Protein AF-A0A531LFZ1-F1 (afdb_monomer_lite)

Secondary structure (DSSP, 8-state):
-HHHHHHHHHHHSGGGTTS-HHHHHHHHHTS------TT--S--TT---------SSS---

Structure (mmCIF, N/CA/C/O backbone):
data_AF-A0A531LFZ1-F1
#
_entry.id   AF-A0A531LFZ1-F1
#
loop_
_atom_site.group_PDB
_atom_site.id
_atom_site.type_symbol
_atom_site.label_atom_id
_atom_site.label_alt_id
_atom_site.label_comp_id
_atom_site.label_asym_id
_atom_site.label_entity_id
_atom_site.label_seq_id
_atom_site.pdbx_PDB_ins_code
_atom_site.Cartn_x
_atom_site.Cartn_y
_atom_site.Cartn_z
_atom_site.occupancy
_atom_site.B_iso_or_equiv
_atom_site.auth_seq_id
_atom_site.auth_comp_id
_atom_site.auth_asym_id
_atom_site.auth_atom_id
_atom_site.pdbx_PDB_model_num
ATOM 1 N N . MET A 1 1 ? 16.537 6.412 3.659 1.00 51.78 1 MET A N 1
ATOM 2 C CA . MET A 1 1 ? 16.548 4.929 3.677 1.00 51.78 1 MET A CA 1
ATOM 3 C C . MET A 1 1 ? 15.234 4.334 3.157 1.00 51.78 1 MET A C 1
ATOM 5 O O . MET A 1 1 ? 15.322 3.393 2.388 1.00 51.78 1 MET A O 1
ATOM 9 N N . LEU A 1 2 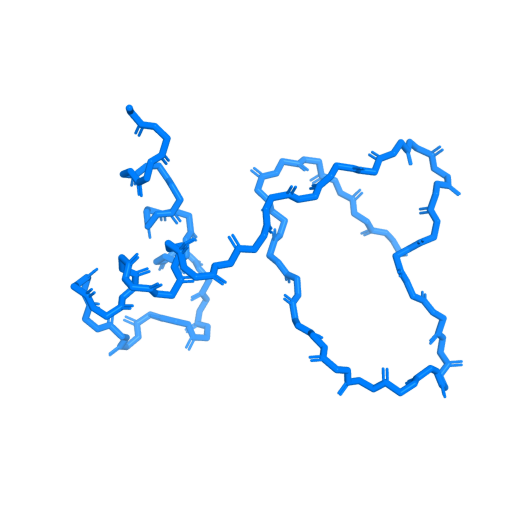? 14.078 4.959 3.427 1.00 63.41 2 LEU A N 1
ATOM 10 C CA . LEU A 1 2 ? 12.716 4.537 3.030 1.00 63.41 2 LEU A CA 1
ATOM 11 C C . LEU A 1 2 ? 12.520 4.014 1.585 1.00 63.41 2 LEU A C 1
ATOM 13 O O . LEU A 1 2 ? 11.953 2.943 1.407 1.00 63.41 2 LEU A O 1
ATOM 17 N N . LEU A 1 3 ? 13.034 4.709 0.561 1.00 69.56 3 LEU A N 1
ATOM 18 C CA . LEU A 1 3 ? 12.758 4.359 -0.846 1.00 69.56 3 LEU A CA 1
ATOM 19 C C . LEU A 1 3 ? 13.366 3.015 -1.293 1.00 69.56 3 LEU A C 1
ATOM 21 O O . LEU A 1 3 ? 12.839 2.344 -2.175 1.00 69.56 3 LEU A O 1
ATOM 25 N N . LYS A 1 4 ? 14.503 2.604 -0.712 1.00 71.25 4 LYS A N 1
ATOM 26 C CA . LYS A 1 4 ? 15.125 1.314 -1.069 1.00 71.25 4 LYS A CA 1
ATOM 27 C C . LYS A 1 4 ? 14.286 0.140 -0.564 1.00 71.25 4 LYS A C 1
ATOM 29 O O . LYS A 1 4 ? 14.161 -0.854 -1.276 1.00 71.25 4 LYS A O 1
ATOM 34 N N . ASP A 1 5 ? 13.700 0.290 0.619 1.00 79.12 5 ASP A N 1
ATOM 35 C CA . ASP A 1 5 ? 12.878 -0.741 1.248 1.00 79.12 5 ASP A CA 1
ATOM 36 C C . ASP A 1 5 ? 11.543 -0.899 0.506 1.00 79.12 5 ASP A C 1
ATOM 38 O O . ASP A 1 5 ? 11.105 -2.017 0.254 1.00 79.12 5 ASP A O 1
ATOM 42 N N . GLU A 1 6 ? 10.937 0.202 0.056 1.00 79.19 6 GLU A N 1
ATOM 43 C CA . GLU A 1 6 ? 9.711 0.184 -0.759 1.00 79.19 6 GLU A CA 1
ATOM 44 C C . GLU A 1 6 ? 9.904 -0.555 -2.085 1.00 79.19 6 GLU A C 1
ATOM 46 O O . GLU A 1 6 ? 9.090 -1.399 -2.451 1.00 79.19 6 GLU A O 1
ATOM 51 N N . VAL A 1 7 ? 11.014 -0.301 -2.782 1.00 83.00 7 VAL A N 1
ATOM 52 C CA . VAL A 1 7 ? 11.331 -0.989 -4.043 1.00 83.00 7 VAL A CA 1
ATOM 53 C C . VAL A 1 7 ? 11.506 -2.485 -3.819 1.00 83.00 7 VAL A C 1
ATOM 55 O O . VAL A 1 7 ? 10.983 -3.281 -4.595 1.00 83.00 7 VAL A O 1
ATOM 58 N N . ALA A 1 8 ? 12.204 -2.874 -2.749 1.00 83.12 8 ALA A N 1
ATOM 59 C CA . ALA A 1 8 ? 12.369 -4.279 -2.396 1.00 83.12 8 ALA A CA 1
ATOM 60 C C . ALA A 1 8 ? 11.020 -4.949 -2.081 1.00 83.12 8 ALA A C 1
ATOM 62 O O . ALA A 1 8 ? 1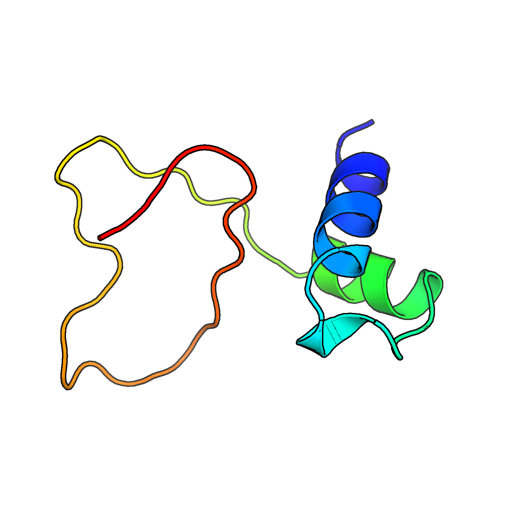0.808 -6.102 -2.447 1.00 83.12 8 ALA A O 1
ATOM 63 N N . MET A 1 9 ? 10.086 -4.232 -1.451 1.00 83.44 9 MET A N 1
ATOM 64 C CA . MET A 1 9 ? 8.737 -4.741 -1.185 1.00 83.44 9 MET A CA 1
ATOM 65 C C . MET A 1 9 ? 7.912 -4.875 -2.466 1.00 83.44 9 MET A C 1
ATOM 67 O O . MET A 1 9 ? 7.297 -5.919 -2.678 1.00 83.44 9 MET A O 1
ATOM 71 N N . LEU A 1 10 ? 7.953 -3.882 -3.360 1.00 85.62 10 LEU A N 1
ATOM 72 C CA . LEU A 1 10 ? 7.273 -3.953 -4.656 1.00 85.62 10 LEU A CA 1
ATOM 73 C C . LEU A 1 10 ? 7.785 -5.125 -5.502 1.00 85.62 10 LEU A C 1
ATOM 75 O O . LEU A 1 10 ? 6.981 -5.825 -6.105 1.00 85.62 10 LEU A O 1
ATOM 79 N N . GLN A 1 11 ? 9.091 -5.411 -5.485 1.00 85.00 11 GLN A N 1
ATOM 80 C CA . GLN A 1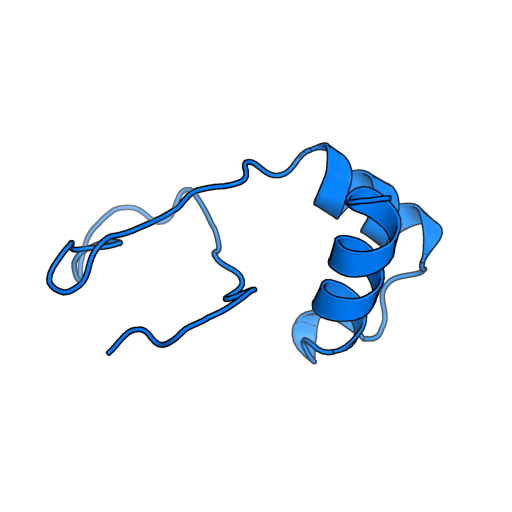 11 ? 9.672 -6.567 -6.184 1.00 85.00 11 GLN A CA 1
ATOM 81 C C . GLN A 1 11 ? 9.139 -7.921 -5.696 1.00 85.00 11 GLN A C 1
ATOM 83 O O . GLN A 1 11 ? 9.178 -8.897 -6.443 1.00 85.00 11 GLN A O 1
ATOM 88 N N . ARG A 1 12 ? 8.648 -8.002 -4.453 1.00 85.19 12 ARG A N 1
ATOM 89 C CA . ARG A 1 12 ? 8.064 -9.233 -3.895 1.00 85.19 12 ARG A CA 1
ATOM 90 C C . ARG A 1 12 ? 6.619 -9.451 -4.333 1.00 85.19 12 ARG A C 1
ATOM 92 O O . ARG A 1 12 ? 6.117 -10.562 -4.179 1.00 85.19 12 ARG A O 1
ATOM 99 N N . VAL A 1 13 ? 5.951 -8.429 -4.868 1.00 85.44 13 VAL A N 1
ATOM 100 C CA . VAL A 1 13 ? 4.594 -8.548 -5.406 1.00 85.44 13 VAL A CA 1
ATOM 101 C C . VAL A 1 13 ? 4.686 -9.183 -6.799 1.00 85.44 13 VAL A C 1
ATOM 103 O O . VAL A 1 13 ? 5.288 -8.583 -7.692 1.00 85.44 13 VAL A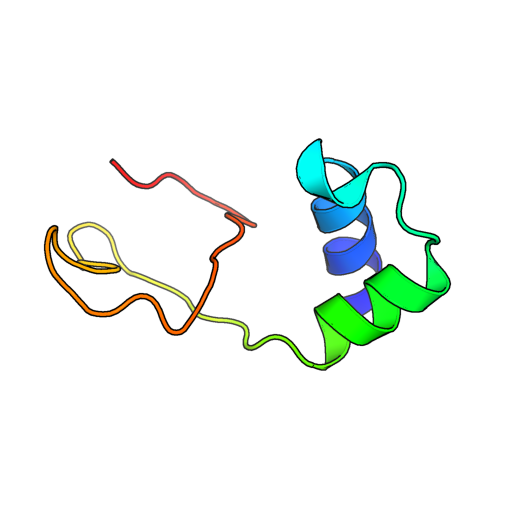 O 1
ATOM 106 N N . PRO A 1 14 ? 4.078 -10.362 -7.044 1.00 86.19 14 PRO A N 1
ATOM 107 C CA . PRO A 1 14 ? 4.209 -11.062 -8.325 1.00 86.19 14 PRO A CA 1
ATOM 108 C C . PRO A 1 14 ? 3.820 -10.214 -9.541 1.00 86.19 14 PRO A C 1
ATOM 110 O O . PRO A 1 14 ? 4.472 -10.307 -10.580 1.00 86.19 14 PRO A O 1
ATOM 113 N N . LEU A 1 15 ? 2.825 -9.330 -9.388 1.00 85.19 15 LEU A N 1
ATOM 114 C CA . LEU A 1 15 ? 2.382 -8.385 -10.420 1.00 85.19 15 LEU A CA 1
ATOM 115 C C . LEU A 1 15 ? 3.515 -7.486 -10.944 1.00 85.19 15 LEU A C 1
ATOM 117 O O . LEU A 1 15 ? 3.519 -7.104 -12.110 1.00 85.19 15 LEU A O 1
ATOM 121 N N . PHE A 1 16 ? 4.490 -7.168 -10.092 1.00 86.56 16 PHE A N 1
ATOM 122 C CA . PHE A 1 16 ? 5.588 -6.251 -10.391 1.00 86.56 16 PHE A CA 1
ATOM 123 C C . PHE A 1 16 ? 6.923 -6.961 -10.649 1.00 86.56 16 PHE A C 1
ATOM 125 O O . PHE A 1 16 ? 7.924 -6.301 -10.920 1.00 86.56 16 PHE A O 1
ATOM 132 N N . SER A 1 17 ? 6.945 -8.297 -10.616 1.00 82.44 17 SER A N 1
ATOM 133 C CA . SER A 1 17 ? 8.167 -9.104 -10.757 1.00 82.44 17 SER A CA 1
ATOM 134 C C . SER A 1 17 ? 8.910 -8.895 -12.085 1.00 82.44 17 SER A C 1
ATOM 136 O O . SER A 1 17 ? 10.132 -9.016 -12.129 1.00 82.44 17 SER A O 1
ATOM 138 N N . ALA A 1 18 ? 8.194 -8.539 -13.156 1.00 86.44 18 ALA A N 1
ATOM 139 C CA . ALA A 1 18 ? 8.761 -8.275 -14.481 1.00 86.44 18 ALA A CA 1
ATOM 140 C C . ALA A 1 18 ? 9.192 -6.809 -14.699 1.00 86.44 18 ALA A C 1
ATOM 142 O O . ALA A 1 18 ? 9.694 -6.466 -15.770 1.00 86.44 18 ALA A O 1
ATOM 143 N N . ILE A 1 19 ? 8.976 -5.922 -13.721 1.00 88.19 19 ILE A N 1
ATOM 144 C CA . ILE A 1 19 ? 9.280 -4.494 -13.852 1.00 88.19 19 ILE A CA 1
ATOM 145 C C . ILE A 1 19 ? 10.717 -4.223 -13.395 1.00 88.19 19 ILE A C 1
ATOM 147 O O . ILE A 1 19 ? 11.148 -4.630 -12.317 1.00 88.19 19 ILE A O 1
ATOM 151 N N . GLU A 1 20 ? 11.463 -3.473 -14.205 1.00 90.31 20 GLU A N 1
ATOM 152 C CA . GLU A 1 20 ? 12.839 -3.097 -13.883 1.00 90.31 20 GLU A CA 1
ATOM 153 C C . GLU A 1 20 ? 12.943 -2.266 -12.586 1.00 90.31 20 GLU A C 1
ATOM 155 O O . GLU A 1 20 ? 12.113 -1.378 -12.349 1.00 90.31 20 GLU A O 1
ATOM 160 N N . PRO A 1 21 ? 14.015 -2.434 -11.785 1.00 86.88 21 PRO A N 1
ATOM 161 C CA . PRO A 1 21 ? 14.163 -1.748 -10.498 1.00 86.88 21 PRO A CA 1
ATOM 162 C C . PRO A 1 21 ? 14.065 -0.216 -10.571 1.00 86.88 21 PRO A C 1
ATOM 164 O O . PRO A 1 21 ? 13.574 0.424 -9.644 1.00 86.88 21 PRO A O 1
ATOM 167 N N . THR A 1 22 ? 14.530 0.397 -11.663 1.00 89.00 22 THR A N 1
ATOM 168 C CA . THR A 1 22 ? 14.461 1.855 -11.855 1.00 89.00 22 THR A CA 1
ATOM 169 C C . THR A 1 22 ? 13.024 2.337 -12.053 1.00 89.00 22 THR A C 1
ATOM 171 O O . THR A 1 22 ? 12.651 3.378 -11.520 1.00 89.00 22 THR A O 1
ATOM 174 N N . LYS A 1 23 ? 12.194 1.559 -12.756 1.00 89.88 23 LYS A N 1
ATOM 175 C CA . LYS A 1 23 ? 10.766 1.859 -12.927 1.00 89.88 23 LYS A CA 1
ATOM 176 C C . LYS A 1 23 ? 10.003 1.646 -11.621 1.00 89.88 23 LYS A C 1
ATOM 178 O O . LYS A 1 23 ? 9.156 2.462 -11.281 1.00 89.88 23 LYS A O 1
ATOM 183 N N . LEU A 1 24 ? 10.373 0.629 -10.840 1.00 88.94 24 LEU A N 1
ATOM 184 C CA . LEU A 1 24 ? 9.822 0.421 -9.497 1.00 88.94 24 LEU A CA 1
ATOM 185 C C . LEU A 1 24 ? 10.162 1.556 -8.531 1.00 88.94 24 LEU A C 1
ATOM 187 O O . LEU A 1 24 ? 9.318 1.931 -7.728 1.00 88.94 24 LEU A O 1
ATOM 191 N N . LYS A 1 25 ? 11.362 2.143 -8.627 1.00 88.50 25 LYS A N 1
ATOM 192 C CA . LYS A 1 25 ? 11.716 3.347 -7.854 1.00 88.50 25 LYS A CA 1
ATOM 193 C C . LYS A 1 25 ? 10.803 4.520 -8.169 1.00 88.50 25 LYS A C 1
ATOM 195 O O . LYS A 1 25 ? 10.409 5.213 -7.242 1.00 88.50 25 LYS A O 1
ATOM 200 N N . LEU A 1 26 ? 10.483 4.741 -9.445 1.00 89.88 26 LEU A N 1
ATOM 201 C CA . LEU A 1 26 ? 9.544 5.792 -9.838 1.00 89.88 26 LEU A CA 1
ATOM 202 C C . LEU A 1 26 ? 8.153 5.511 -9.276 1.00 89.88 26 LEU A C 1
ATOM 204 O O . LEU A 1 26 ? 7.575 6.392 -8.660 1.00 89.88 26 LEU A O 1
ATOM 208 N N . LEU A 1 27 ? 7.675 4.273 -9.408 1.00 88.38 27 LEU A N 1
ATOM 209 C CA . LEU A 1 27 ? 6.376 3.845 -8.892 1.00 88.38 27 LEU A CA 1
ATOM 210 C C . LEU A 1 27 ? 6.276 4.038 -7.371 1.00 88.38 27 LEU A C 1
ATOM 212 O O . LEU A 1 27 ? 5.317 4.637 -6.898 1.00 88.38 27 LEU A O 1
ATOM 216 N N . ALA A 1 28 ? 7.291 3.604 -6.616 1.00 86.69 28 ALA A N 1
ATOM 217 C CA . ALA A 1 28 ? 7.377 3.825 -5.172 1.00 86.69 28 ALA A CA 1
ATOM 218 C C . ALA A 1 28 ? 7.409 5.319 -4.823 1.00 86.69 28 ALA A C 1
ATOM 220 O O . ALA A 1 28 ? 6.708 5.755 -3.920 1.00 86.69 28 ALA A O 1
ATOM 221 N N . PHE A 1 29 ? 8.189 6.107 -5.567 1.00 87.31 29 PHE A N 1
ATOM 222 C CA . PHE A 1 29 ? 8.344 7.539 -5.327 1.00 87.31 29 PHE A CA 1
ATOM 223 C C . PHE A 1 29 ? 7.062 8.338 -5.590 1.00 87.31 29 PHE A C 1
ATOM 225 O O . PHE A 1 29 ? 6.802 9.310 -4.890 1.00 87.31 29 PHE A O 1
ATOM 232 N N . THR A 1 30 ? 6.272 7.951 -6.593 1.00 89.12 30 THR A N 1
ATOM 233 C CA . THR A 1 30 ? 4.993 8.600 -6.915 1.00 89.12 30 THR A CA 1
ATOM 234 C C . THR A 1 30 ? 3.816 8.038 -6.119 1.00 89.12 30 THR A C 1
ATOM 236 O O . THR A 1 30 ? 2.695 8.486 -6.328 1.00 89.12 30 THR A O 1
ATOM 239 N N . SER A 1 31 ? 4.041 7.032 -5.269 1.00 88.75 31 SER A N 1
ATOM 240 C CA . SER A 1 31 ? 2.998 6.423 -4.443 1.00 88.75 31 SER A CA 1
ATOM 241 C C . SER A 1 31 ? 2.913 7.103 -3.084 1.00 88.75 31 SER A C 1
ATOM 243 O O . SER A 1 31 ? 3.932 7.404 -2.460 1.00 88.75 31 SER A O 1
ATOM 245 N N . ASP A 1 32 ? 1.695 7.261 -2.580 1.00 89.25 32 ASP A N 1
ATOM 246 C CA . ASP A 1 32 ? 1.475 7.778 -1.237 1.00 89.25 32 ASP A CA 1
ATOM 247 C C . ASP A 1 32 ? 1.655 6.688 -0.178 1.00 89.25 32 ASP A C 1
ATOM 249 O O . ASP A 1 32 ? 1.175 5.556 -0.306 1.00 89.25 32 ASP A O 1
ATOM 253 N N . ARG A 1 33 ? 2.318 7.045 0.927 1.00 87.69 33 ARG A N 1
ATOM 254 C CA . ARG A 1 33 ? 2.349 6.201 2.124 1.00 87.69 33 ARG A CA 1
ATOM 255 C C . ARG A 1 33 ? 1.138 6.504 2.988 1.00 87.69 33 ARG A C 1
ATOM 257 O O . ARG A 1 33 ? 1.048 7.570 3.593 1.00 87.69 33 ARG A O 1
ATOM 264 N N . VAL A 1 34 ? 0.264 5.516 3.114 1.00 91.75 34 VAL A N 1
ATOM 265 C CA . VAL A 1 34 ? -0.925 5.579 3.965 1.00 91.75 34 VAL A CA 1
ATOM 266 C C . VAL A 1 34 ? -0.841 4.550 5.088 1.00 91.75 34 VAL A C 1
ATOM 268 O O . VAL A 1 34 ? -0.303 3.456 4.911 1.00 91.75 34 VAL A O 1
ATOM 271 N N . SER A 1 35 ? -1.368 4.913 6.254 1.00 93.81 35 SER A N 1
ATOM 272 C CA . SER A 1 35 ? -1.433 4.051 7.435 1.00 93.81 35 SER A CA 1
ATOM 273 C C . SER A 1 35 ? -2.874 3.963 7.906 1.00 93.81 35 SER A C 1
ATOM 275 O O . SER A 1 35 ? -3.533 4.989 8.059 1.00 93.81 35 SER A O 1
ATOM 277 N N . TYR A 1 36 ? -3.326 2.745 8.188 1.00 95.06 36 TYR A N 1
ATOM 278 C CA . TYR A 1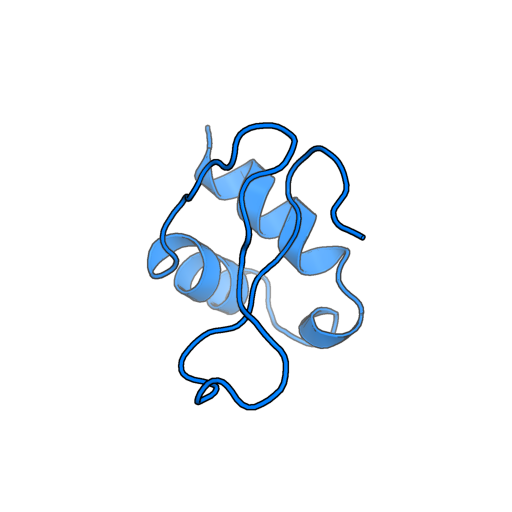 36 ? -4.662 2.473 8.701 1.00 95.06 36 TYR A CA 1
ATOM 279 C C . TYR A 1 36 ? -4.566 1.836 10.085 1.00 95.06 36 TYR A C 1
ATOM 281 O O . TYR A 1 36 ? -3.697 1.004 10.351 1.00 95.06 36 TYR A O 1
ATOM 289 N N . SER A 1 37 ? -5.460 2.246 10.977 1.00 96.06 37 SER A N 1
ATOM 290 C CA . SER A 1 37 ? -5.652 1.623 12.286 1.00 96.06 37 SER A CA 1
ATOM 291 C C . SER A 1 37 ? -6.527 0.375 12.169 1.00 96.06 37 SER A C 1
ATOM 293 O O . SER A 1 37 ? -7.314 0.239 11.233 1.00 96.06 37 SER A O 1
ATOM 295 N N . ALA A 1 38 ? -6.423 -0.534 13.142 1.00 95.12 38 ALA A N 1
ATOM 296 C CA . ALA A 1 38 ? -7.274 -1.720 13.191 1.00 95.12 38 ALA A CA 1
ATOM 297 C C . ALA A 1 38 ? -8.764 -1.331 13.143 1.00 95.12 38 ALA A C 1
ATOM 299 O O . ALA A 1 38 ? -9.206 -0.443 13.872 1.00 95.12 38 ALA A O 1
ATOM 300 N N . GLY A 1 39 ? -9.522 -1.989 12.264 1.00 95.12 39 GLY A N 1
ATOM 301 C CA . GLY A 1 39 ? -10.941 -1.705 12.036 1.00 95.12 39 GLY A CA 1
ATOM 302 C C . GLY A 1 39 ? -11.230 -0.522 11.104 1.00 95.12 39 GLY A C 1
ATOM 303 O O . GLY A 1 39 ? -12.395 -0.297 10.779 1.00 95.12 39 GLY A O 1
ATOM 304 N N . GLN A 1 40 ? -10.219 0.224 10.641 1.00 96.56 40 GLN A N 1
ATOM 305 C CA . GLN A 1 40 ? -10.430 1.196 9.569 1.00 96.56 40 GLN A CA 1
ATOM 306 C C . GLN A 1 40 ? -10.642 0.487 8.231 1.00 96.56 40 GLN A C 1
ATOM 308 O O . GLN A 1 40 ? -9.971 -0.488 7.903 1.00 96.56 40 GLN A O 1
ATOM 313 N N . ILE A 1 41 ? -11.590 1.011 7.460 1.00 93.94 41 ILE A N 1
ATOM 314 C CA . ILE A 1 41 ? -11.972 0.486 6.150 1.00 93.94 41 ILE A CA 1
ATOM 315 C C . ILE A 1 41 ? -11.068 1.122 5.091 1.00 93.94 41 ILE A C 1
ATOM 317 O O . ILE A 1 41 ? -10.964 2.348 5.052 1.00 93.94 41 ILE A O 1
ATOM 321 N N . LEU A 1 42 ? -10.440 0.301 4.241 1.00 93.44 42 LEU A N 1
ATOM 322 C CA . LEU A 1 42 ? -9.648 0.779 3.099 1.00 93.44 42 LEU A CA 1
ATOM 323 C C . LEU A 1 42 ? -10.575 1.279 1.982 1.00 93.44 42 LEU A C 1
ATOM 325 O O . LEU A 1 42 ? -10.483 2.429 1.573 1.00 93.44 42 LEU A O 1
ATOM 329 N N . PHE A 1 43 ? -11.489 0.416 1.542 1.00 93.44 43 PHE A N 1
ATOM 330 C CA . PHE A 1 43 ? -12.554 0.686 0.574 1.00 93.44 43 PHE A CA 1
ATOM 331 C C . PHE A 1 43 ? -13.670 -0.354 0.761 1.00 93.44 43 PHE A C 1
ATOM 333 O O . PHE A 1 43 ? -13.494 -1.348 1.473 1.00 93.44 43 PHE A O 1
ATOM 340 N N . ARG A 1 44 ? -14.838 -0.125 0.162 1.00 94.06 44 ARG A N 1
ATOM 341 C CA . ARG A 1 44 ? -15.994 -1.030 0.186 1.00 94.06 44 ARG A CA 1
ATOM 342 C C . ARG A 1 44 ? -16.242 -1.627 -1.192 1.00 94.06 44 ARG A C 1
ATOM 344 O O . ARG A 1 44 ? -15.873 -1.073 -2.221 1.00 94.06 44 ARG A O 1
ATOM 351 N N . GLN A 1 45 ? -16.903 -2.780 -1.215 1.00 94.56 45 GLN A N 1
ATOM 352 C CA . GLN A 1 45 ? -17.345 -3.373 -2.470 1.00 94.56 45 GLN A CA 1
ATOM 353 C C . GLN A 1 45 ? -18.304 -2.420 -3.195 1.00 94.56 45 GLN A C 1
ATOM 355 O O . GLN A 1 45 ? -19.299 -1.984 -2.619 1.00 94.56 45 GLN A O 1
ATOM 360 N N . GLY A 1 46 ? -18.018 -2.161 -4.470 1.00 96.00 46 GLY A N 1
ATOM 361 C CA . GLY A 1 46 ? -18.793 -1.241 -5.301 1.00 96.00 46 GLY A CA 1
ATOM 362 C C . GLY A 1 46 ? -18.256 0.189 -5.312 1.00 96.00 46 GLY A C 1
ATOM 363 O O . GLY A 1 46 ? -18.732 0.973 -6.129 1.00 96.00 46 GLY A O 1
ATOM 364 N N . ASP A 1 47 ? -17.263 0.510 -4.475 1.00 95.56 47 ASP A N 1
ATOM 365 C CA . ASP A 1 47 ? -16.528 1.768 -4.593 1.00 95.56 47 ASP A CA 1
ATOM 366 C C . ASP A 1 47 ? -15.791 1.813 -5.944 1.00 95.56 47 ASP A C 1
ATOM 368 O O . ASP A 1 47 ? -15.359 0.785 -6.482 1.00 95.56 47 ASP A O 1
ATOM 372 N N . GLU A 1 48 ? -15.667 3.013 -6.508 1.00 96.06 48 GLU A N 1
ATOM 373 C CA . GLU A 1 48 ? -14.904 3.231 -7.734 1.00 96.06 48 GLU A CA 1
ATOM 374 C C . GLU A 1 48 ? -13.417 2.934 -7.487 1.00 96.06 48 GLU A C 1
ATOM 376 O O . GLU A 1 48 ? -12.842 3.361 -6.489 1.00 96.06 48 GLU A O 1
ATOM 381 N N . GLY A 1 49 ? -12.796 2.169 -8.388 1.00 92.81 49 GLY A N 1
ATOM 382 C CA . GLY A 1 49 ? -11.383 1.817 -8.282 1.00 92.81 49 GLY A CA 1
ATOM 383 C C . GLY A 1 49 ? -10.492 2.898 -8.885 1.00 92.81 49 GLY A C 1
ATOM 384 O O . GLY A 1 49 ? -10.273 2.893 -10.094 1.00 92.81 49 GLY A O 1
ATOM 385 N N . ASP A 1 50 ? -9.953 3.783 -8.051 1.00 89.94 50 ASP A N 1
ATOM 386 C CA . ASP A 1 50 ? -9.025 4.852 -8.447 1.00 89.94 50 ASP A CA 1
ATOM 387 C C . ASP A 1 50 ? -7.559 4.573 -8.057 1.00 89.94 50 ASP A C 1
ATOM 389 O O . ASP A 1 50 ? -6.638 5.173 -8.617 1.00 89.94 50 ASP A O 1
ATOM 393 N N . ALA A 1 51 ? -7.327 3.625 -7.143 1.00 90.56 51 ALA A N 1
ATOM 394 C CA . ALA A 1 51 ? -6.010 3.280 -6.623 1.00 90.56 51 ALA A CA 1
ATOM 395 C C . ALA A 1 51 ? -5.821 1.769 -6.397 1.00 90.56 51 ALA A C 1
ATOM 397 O O . ALA A 1 51 ? -6.767 0.990 -6.278 1.00 90.56 51 ALA A O 1
ATOM 398 N N . ALA A 1 52 ? -4.555 1.358 -6.294 1.00 87.81 52 ALA A N 1
ATOM 399 C CA . ALA A 1 52 ? -4.154 0.022 -5.865 1.00 87.81 52 ALA A CA 1
ATOM 400 C C . ALA A 1 52 ? -3.264 0.120 -4.621 1.00 87.81 52 ALA A C 1
ATOM 402 O O . ALA A 1 52 ? -2.419 1.009 -4.521 1.00 87.81 52 ALA A O 1
ATOM 403 N N . TYR A 1 53 ? -3.419 -0.826 -3.695 1.00 89.62 53 TYR A N 1
ATOM 404 C CA . TYR A 1 53 ? -2.700 -0.829 -2.423 1.00 89.62 53 TYR A CA 1
ATOM 405 C C . TYR A 1 53 ? -1.735 -2.008 -2.333 1.00 89.62 53 TYR A C 1
ATOM 407 O O . TYR A 1 53 ? -2.052 -3.132 -2.724 1.00 89.62 53 TYR A O 1
ATOM 415 N N . VAL A 1 54 ? -0.561 -1.755 -1.757 1.00 87.31 54 VAL A N 1
ATOM 416 C CA . VAL A 1 54 ? 0.429 -2.781 -1.417 1.00 87.31 54 VAL A CA 1
ATOM 417 C C . VAL A 1 54 ? 0.648 -2.749 0.089 1.00 87.31 54 VAL A C 1
ATOM 419 O O . VAL A 1 54 ? 1.032 -1.723 0.648 1.00 87.31 54 VAL A O 1
ATOM 422 N N . ILE A 1 55 ? 0.418 -3.879 0.757 1.00 88.88 55 ILE A N 1
ATOM 423 C CA . ILE A 1 55 ? 0.610 -3.984 2.205 1.00 88.88 55 ILE A CA 1
ATOM 424 C C . ILE A 1 55 ? 2.111 -4.040 2.501 1.00 88.88 55 ILE A C 1
ATOM 426 O O . ILE A 1 55 ? 2.774 -5.045 2.251 1.00 88.88 55 ILE A O 1
ATOM 430 N N . LEU A 1 56 ? 2.647 -2.950 3.054 1.00 85.25 56 LEU A N 1
ATOM 431 C CA . LEU A 1 56 ? 4.042 -2.885 3.504 1.00 85.25 56 LEU A CA 1
ATOM 432 C C . LEU A 1 56 ? 4.238 -3.517 4.891 1.00 85.25 56 LEU A C 1
ATOM 434 O O . LEU A 1 56 ? 5.317 -4.015 5.200 1.00 85.25 56 LEU A O 1
ATOM 438 N N . SER A 1 57 ? 3.213 -3.472 5.743 1.00 87.19 57 SER A N 1
ATOM 439 C CA . SER A 1 57 ? 3.206 -4.061 7.083 1.00 87.19 57 SER A CA 1
ATOM 440 C C . SER A 1 57 ? 1.766 -4.265 7.553 1.00 87.19 57 SER A C 1
ATOM 442 O O . SER A 1 57 ? 0.896 -3.459 7.225 1.00 87.19 57 SER A O 1
ATOM 444 N N . GLY A 1 58 ? 1.522 -5.318 8.334 1.00 92.56 58 GLY A N 1
ATOM 445 C CA . GLY A 1 58 ? 0.195 -5.665 8.846 1.00 92.56 58 GLY A CA 1
ATOM 446 C C . GLY A 1 58 ? -0.604 -6.586 7.919 1.00 92.56 58 GLY A C 1
ATOM 447 O O . GLY A 1 58 ? -0.037 -7.353 7.14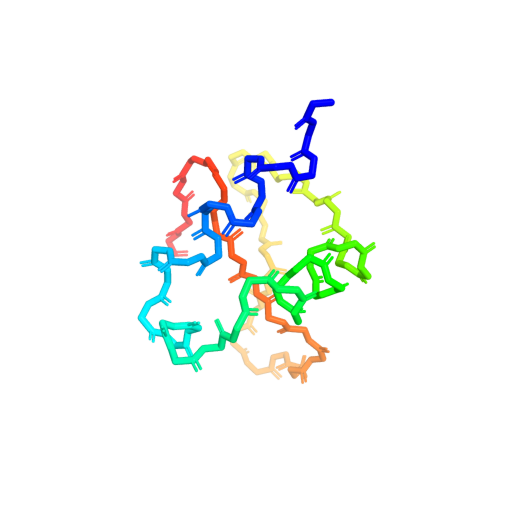2 1.00 92.56 58 GLY A O 1
ATOM 448 N N . ARG A 1 59 ? -1.931 -6.542 8.059 1.00 93.31 59 ARG A N 1
ATOM 449 C CA . ARG A 1 59 ? -2.914 -7.373 7.348 1.00 93.31 59 ARG A CA 1
ATOM 450 C C . ARG A 1 59 ? -4.212 -6.578 7.182 1.00 93.31 59 ARG A C 1
ATOM 452 O O . ARG A 1 59 ? -4.553 -5.794 8.064 1.00 93.31 59 ARG A O 1
ATOM 459 N N . ALA A 1 60 ? -4.916 -6.822 6.084 1.00 92.06 60 ALA A N 1
ATOM 460 C CA . ALA A 1 60 ? -6.293 -6.396 5.850 1.00 92.06 60 ALA A CA 1
ATOM 461 C C . ALA A 1 60 ? -7.136 -7.638 5.506 1.00 92.06 60 ALA A C 1
ATOM 463 O O . ALA A 1 60 ? -6.583 -8.589 4.947 1.00 92.06 60 ALA A O 1
ATOM 464 N N . ASP A 1 61 ? -8.420 -7.614 5.871 1.00 86.62 61 ASP A N 1
ATOM 465 C CA . ASP A 1 61 ? -9.405 -8.691 5.676 1.00 86.62 61 ASP A CA 1
ATOM 466 C C . ASP A 1 61 ? -10.564 -8.229 4.792 1.00 86.62 61 ASP A C 1
ATOM 468 O O . ASP A 1 61 ? -10.923 -7.031 4.892 1.00 86.62 61 ASP A O 1
#

Radius of gyration: 12.91 Å; chains: 1; bounding box: 35×20×28 Å

Foldseek 3Di:
DVLVLQLVQQCPPPVCVPPDSVVSSVVSVPDDDDDDDPPDDPDDPPDDDPDDDRDSDDDDD

pLDDT: mean 87.63, std 7.75, range [51.78, 96.56]

Sequence (61 aa):
MLLKDEVAMLQRVPLFSAIEPTKLKLLAFTSDRVSYSAGQILFRQGDEGDAAYVILSGRAD